Protein AF-A0A4U1F3B2-F1 (afdb_monomer_lite)

Secondary structure (DSSP, 8-state):
-HHHHTT-SS--TTSTTHHHHHHTSSEEEEEEEPTT-PEEEEE-GGG--TTTS-HHHHHHHHHHHHHHHH-

Radius of gyration: 12.66 Å; chains: 1; bounding box: 26×29×34 Å

Organism: Monodon monoceros (NCBI:txid40151)

pLDDT: mean 85.95, std 8.98, range [61.0, 96.69]

Foldseek 3Di:
DVCVVLVLPPQDCPDPPLVVLLVLPQWDWDPDADPVRHIDIHGNVVSDDPVVDDVSSNVSSVVVVVVVRVD

Structure (mmCIF, N/CA/C/O backbone):
data_AF-A0A4U1F3B2-F1
#
_entry.id   AF-A0A4U1F3B2-F1
#
loop_
_atom_site.group_PDB
_atom_site.id
_atom_site.type_symbol
_atom_site.label_atom_id
_atom_site.label_alt_id
_atom_site.label_comp_id
_atom_site.label_asym_id
_atom_site.label_entity_id
_atom_site.label_seq_id
_atom_site.pdbx_PDB_ins_code
_atom_site.Cartn_x
_atom_site.Cartn_y
_atom_site.Cartn_z
_atom_site.occupancy
_atom_site.B_iso_or_equiv
_atom_site.auth_seq_id
_atom_site.auth_comp_id
_atom_site.auth_asym_id
_atom_site.auth_atom_id
_atom_site.pdbx_PDB_model_num
ATOM 1 N N . GLU A 1 1 ? 10.758 15.552 1.359 1.00 61.00 1 GLU A N 1
ATOM 2 C CA . GLU A 1 1 ? 12.043 15.238 0.689 1.00 61.00 1 GLU A CA 1
ATOM 3 C C . GLU A 1 1 ? 12.102 13.802 0.155 1.00 61.00 1 GLU A C 1
ATOM 5 O O . GLU A 1 1 ? 12.329 13.630 -1.038 1.00 61.00 1 GLU A O 1
ATOM 10 N N . THR A 1 2 ? 11.798 12.793 0.981 1.00 66.44 2 THR A N 1
ATOM 11 C CA . THR A 1 2 ? 11.749 11.363 0.604 1.00 66.44 2 THR A CA 1
ATOM 12 C C . THR A 1 2 ? 10.860 11.084 -0.612 1.00 66.44 2 THR A C 1
ATOM 14 O O . THR A 1 2 ? 11.322 10.472 -1.564 1.00 66.44 2 THR A O 1
ATOM 17 N N . ARG A 1 3 ? 9.639 11.645 -0.674 1.00 70.31 3 ARG A N 1
ATOM 18 C CA . ARG A 1 3 ? 8.740 11.485 -1.840 1.00 70.31 3 ARG A CA 1
ATOM 19 C C . ARG A 1 3 ? 9.363 11.920 -3.172 1.00 70.31 3 ARG A C 1
ATOM 21 O O . ARG A 1 3 ? 9.140 11.279 -4.189 1.00 70.31 3 ARG A O 1
ATOM 28 N N . ARG A 1 4 ? 10.169 12.988 -3.176 1.00 70.62 4 ARG A N 1
ATOM 29 C CA . ARG A 1 4 ? 10.841 13.470 -4.393 1.00 70.62 4 ARG A CA 1
ATOM 30 C C . ARG A 1 4 ? 12.010 12.563 -4.786 1.00 70.62 4 ARG A C 1
ATOM 32 O O . ARG A 1 4 ? 12.203 12.327 -5.970 1.00 70.62 4 ARG A O 1
ATOM 39 N N . LYS A 1 5 ? 12.767 12.066 -3.800 1.00 67.88 5 LYS A N 1
ATOM 40 C CA . LYS A 1 5 ? 13.890 11.132 -4.003 1.00 67.88 5 LYS A CA 1
ATOM 41 C C . LYS A 1 5 ? 13.420 9.776 -4.543 1.00 67.88 5 LYS A C 1
ATOM 43 O O . LYS A 1 5 ? 14.051 9.239 -5.440 1.00 67.88 5 LYS A O 1
ATOM 48 N N . GLU A 1 6 ? 12.274 9.294 -4.072 1.00 65.75 6 GLU A N 1
ATOM 49 C CA . GLU A 1 6 ? 11.684 8.007 -4.470 1.00 65.75 6 GLU A CA 1
ATOM 50 C C . GLU A 1 6 ? 10.801 8.087 -5.736 1.00 65.75 6 GLU A C 1
ATOM 52 O O . GLU A 1 6 ? 10.096 7.138 -6.071 1.00 65.75 6 GLU A O 1
ATOM 57 N N . GLY A 1 7 ? 10.769 9.231 -6.434 1.00 67.50 7 GLY A N 1
ATOM 58 C CA . GLY A 1 7 ? 9.925 9.402 -7.625 1.00 67.50 7 GLY A CA 1
ATOM 59 C C . GLY A 1 7 ? 8.418 9.307 -7.339 1.00 67.50 7 GLY A C 1
ATOM 60 O O . GLY A 1 7 ? 7.635 8.978 -8.225 1.00 67.50 7 GLY A O 1
ATOM 61 N N . ILE A 1 8 ? 7.992 9.590 -6.107 1.00 71.31 8 ILE A N 1
ATOM 62 C CA . ILE A 1 8 ? 6.595 9.573 -5.642 1.00 71.31 8 ILE A CA 1
ATOM 63 C C . ILE A 1 8 ? 5.966 10.948 -5.916 1.00 71.31 8 ILE A C 1
ATOM 65 O O . ILE A 1 8 ? 5.451 11.631 -5.030 1.00 71.31 8 ILE A O 1
ATOM 69 N N . VAL A 1 9 ? 6.088 11.412 -7.159 1.00 74.31 9 VAL A N 1
ATOM 70 C CA . VAL A 1 9 ? 5.532 12.684 -7.633 1.00 74.31 9 VAL A CA 1
ATOM 71 C C . VAL A 1 9 ? 4.831 12.391 -8.953 1.00 74.31 9 VAL A C 1
ATOM 73 O O . VAL A 1 9 ? 5.458 11.862 -9.863 1.00 74.31 9 VAL A O 1
ATOM 76 N N . LYS A 1 10 ? 3.535 12.718 -9.056 1.00 77.19 10 LYS A N 1
ATOM 77 C CA . LYS A 1 10 ? 2.670 12.345 -10.196 1.00 77.19 10 LYS A CA 1
ATOM 78 C C . LYS A 1 10 ? 2.609 10.824 -10.424 1.00 77.19 10 LYS A C 1
ATOM 80 O O . LYS A 1 10 ? 2.903 10.343 -11.515 1.00 77.19 10 LYS A O 1
ATOM 85 N N . LEU A 1 11 ? 2.231 10.075 -9.385 1.00 84.31 11 LEU A N 1
ATOM 86 C CA . LEU A 1 11 ? 2.018 8.629 -9.488 1.00 84.31 11 LEU A CA 1
ATOM 87 C C . LEU A 1 11 ? 0.980 8.320 -10.570 1.00 84.31 11 LEU A C 1
ATOM 89 O O . LEU A 1 11 ? -0.090 8.927 -10.605 1.00 84.31 11 LEU A O 1
ATOM 93 N N . LYS A 1 12 ? 1.301 7.361 -11.438 1.00 89.38 12 LYS A N 1
ATOM 94 C CA . LYS A 1 12 ? 0.428 6.909 -12.519 1.00 89.38 12 LYS A CA 1
ATOM 95 C C . LYS A 1 12 ? -0.033 5.473 -12.244 1.00 89.38 12 LYS A C 1
ATOM 97 O O . LYS A 1 12 ? 0.582 4.531 -12.737 1.00 89.38 12 LYS A O 1
ATOM 102 N N . PRO A 1 13 ? -1.094 5.276 -11.441 1.00 90.44 13 PRO A N 1
ATOM 103 C CA . PRO A 1 13 ? -1.467 3.959 -10.908 1.00 90.44 13 PRO A CA 1
ATOM 104 C C . PRO A 1 13 ? -1.932 2.954 -11.973 1.00 90.44 13 PRO A C 1
ATOM 106 O O . PRO A 1 13 ? -2.054 1.766 -11.691 1.00 90.44 13 PRO A O 1
ATOM 109 N N . HIS A 1 14 ? -2.209 3.420 -13.192 1.00 92.94 14 HIS A N 1
ATOM 110 C CA . HIS A 1 14 ? -2.656 2.589 -14.308 1.00 92.94 14 HIS A CA 1
ATOM 111 C C . HIS A 1 14 ? -1.519 2.165 -15.251 1.00 92.94 14 HIS A C 1
ATOM 113 O O . HIS A 1 14 ? -1.757 1.348 -16.137 1.00 92.94 14 HIS A O 1
ATOM 119 N N . GLU A 1 15 ? -0.304 2.690 -15.068 1.00 93.31 15 GLU A N 1
ATOM 120 C CA . GLU A 1 15 ? 0.864 2.347 -15.885 1.00 93.31 15 GLU A CA 1
ATOM 121 C C . GLU A 1 15 ? 1.716 1.268 -15.194 1.00 93.31 15 GLU A C 1
ATOM 123 O O . GLU A 1 15 ? 1.854 1.241 -13.968 1.00 93.31 15 GLU A O 1
ATOM 128 N N . GLU A 1 16 ? 2.299 0.362 -15.982 1.00 91.19 16 GLU A N 1
ATOM 129 C CA . GLU A 1 16 ? 3.322 -0.560 -15.481 1.00 91.19 16 GLU A CA 1
ATOM 130 C C . GLU A 1 16 ? 4.627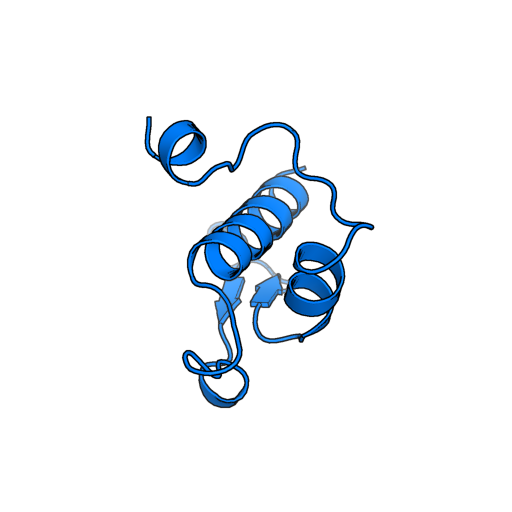 0.196 -15.177 1.00 91.19 16 GLU A C 1
ATOM 132 O O . GLU A 1 16 ? 4.946 1.164 -15.872 1.00 91.19 16 GLU A O 1
ATOM 137 N N . PRO A 1 17 ? 5.412 -0.229 -14.169 1.00 91.06 17 PRO A N 1
ATOM 138 C CA . PRO A 1 17 ? 5.208 -1.393 -13.289 1.00 91.06 17 PRO A CA 1
ATOM 139 C C . PRO A 1 17 ? 4.325 -1.118 -12.054 1.00 91.06 17 PRO A C 1
ATOM 141 O O . PRO A 1 17 ? 4.076 -2.013 -11.249 1.00 91.06 17 PRO A O 1
ATOM 144 N N . LEU A 1 18 ? 3.866 0.121 -11.860 1.00 91.25 18 LEU A N 1
ATOM 145 C CA . LEU A 1 18 ? 3.141 0.522 -10.651 1.00 91.25 18 LEU A CA 1
ATOM 146 C C . LEU A 1 18 ? 1.785 -0.182 -10.523 1.00 91.25 18 LEU A C 1
ATOM 148 O O . LEU A 1 18 ? 1.401 -0.593 -9.428 1.00 91.25 18 LEU A O 1
ATOM 152 N N . ARG A 1 19 ? 1.075 -0.365 -11.638 1.00 93.69 19 ARG A N 1
ATOM 153 C CA . ARG A 1 19 ? -0.215 -1.058 -11.668 1.00 93.69 19 ARG A CA 1
ATOM 154 C C . ARG A 1 19 ? -0.119 -2.482 -11.121 1.00 93.69 19 ARG A C 1
ATOM 156 O O . ARG A 1 19 ? -0.897 -2.838 -10.236 1.00 93.69 19 ARG A O 1
ATOM 163 N N . SER A 1 20 ? 0.809 -3.295 -11.624 1.00 92.88 20 SER A N 1
ATOM 164 C CA . SER A 1 20 ? 0.990 -4.670 -11.143 1.00 92.88 20 SER A CA 1
ATOM 165 C C . SER A 1 20 ? 1.423 -4.719 -9.677 1.00 92.88 20 SER A C 1
ATOM 167 O O . SER A 1 20 ? 0.955 -5.576 -8.926 1.00 92.88 20 SER A O 1
ATOM 169 N N . GLU A 1 21 ? 2.238 -3.765 -9.231 1.00 92.88 21 GLU A N 1
ATOM 170 C CA . GLU A 1 21 ? 2.653 -3.666 -7.833 1.00 92.88 21 GLU A CA 1
ATOM 171 C C . GLU A 1 21 ? 1.473 -3.318 -6.902 1.00 92.88 21 GLU A C 1
ATOM 173 O O . GLU A 1 21 ? 1.311 -3.970 -5.868 1.00 92.88 21 GLU A O 1
ATOM 178 N N 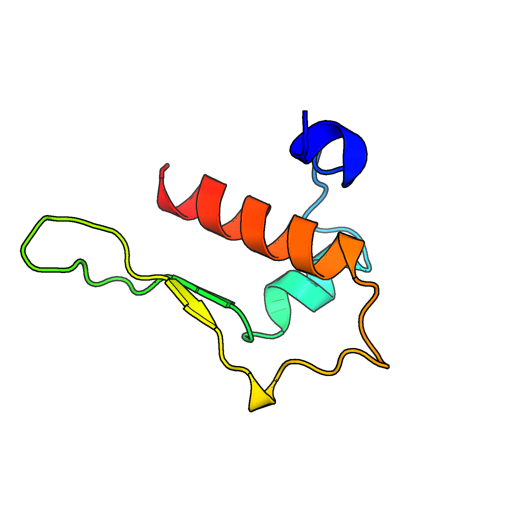. ILE A 1 22 ? 0.587 -2.391 -7.291 1.00 92.75 22 ILE A N 1
ATOM 179 C CA . ILE A 1 22 ? -0.662 -2.077 -6.563 1.00 92.75 22 ILE A CA 1
ATOM 180 C C . ILE A 1 22 ? -1.586 -3.302 -6.508 1.00 92.75 22 ILE A C 1
ATOM 182 O O . ILE A 1 22 ? -2.134 -3.625 -5.455 1.00 92.75 22 ILE A O 1
ATOM 186 N N . LEU A 1 23 ? -1.748 -4.005 -7.631 1.00 93.38 23 LEU A N 1
ATOM 187 C CA . LEU A 1 23 ? -2.645 -5.162 -7.745 1.00 93.38 23 LEU A CA 1
ATOM 188 C C . LEU A 1 23 ? -2.082 -6.449 -7.128 1.00 93.38 23 LEU A C 1
ATOM 190 O O . LEU A 1 23 ? -2.806 -7.433 -7.005 1.00 93.38 23 LEU A O 1
ATOM 194 N N . SER A 1 24 ? -0.814 -6.456 -6.712 1.00 92.94 24 SER A N 1
ATOM 195 C CA . SER A 1 24 ? -0.151 -7.633 -6.140 1.00 92.94 24 SER A CA 1
ATOM 196 C C . SER A 1 24 ? -0.791 -8.152 -4.846 1.00 92.94 24 SER A C 1
ATOM 198 O O . SER A 1 24 ? -0.486 -9.265 -4.417 1.00 92.94 24 SER A O 1
ATOM 200 N N . GLY A 1 25 ? -1.620 -7.338 -4.183 1.00 90.62 25 GLY A N 1
ATOM 201 C CA . GLY A 1 25 ? -2.264 -7.674 -2.913 1.00 90.62 25 GLY A CA 1
ATOM 202 C C . GLY A 1 25 ? -1.307 -7.734 -1.719 1.00 90.62 25 GLY A C 1
ATOM 203 O O . GLY A 1 25 ? -1.726 -8.070 -0.614 1.00 90.62 25 GLY A O 1
ATOM 204 N N . LYS A 1 26 ? -0.017 -7.400 -1.897 1.00 93.50 26 LYS A N 1
ATOM 205 C CA . LYS A 1 26 ? 0.945 -7.388 -0.783 1.00 93.50 26 LYS A CA 1
ATOM 206 C C . LYS A 1 26 ? 0.690 -6.248 0.201 1.00 93.50 26 LYS A C 1
ATOM 208 O O . LYS A 1 26 ? 1.104 -6.363 1.346 1.00 93.50 26 LYS A O 1
ATOM 213 N N . PHE A 1 27 ? 0.001 -5.195 -0.230 1.00 93.56 27 PHE A N 1
ATOM 214 C CA . PHE A 1 27 ? -0.491 -4.116 0.619 1.00 93.56 27 PHE A CA 1
ATOM 215 C C . PHE A 1 27 ? -2.017 -4.128 0.613 1.00 93.56 27 PHE A C 1
ATOM 217 O O . PHE A 1 27 ? -2.641 -4.272 -0.438 1.00 93.56 27 PHE A O 1
ATOM 224 N N . THR A 1 28 ? -2.633 -3.986 1.778 1.00 91.94 28 THR A N 1
ATOM 225 C CA . THR A 1 28 ? -4.093 -3.937 1.908 1.00 91.94 28 THR A CA 1
ATOM 226 C C . THR A 1 28 ? -4.464 -2.965 3.009 1.00 91.94 28 THR A C 1
ATOM 228 O O . THR A 1 28 ? -3.902 -3.021 4.098 1.00 91.94 2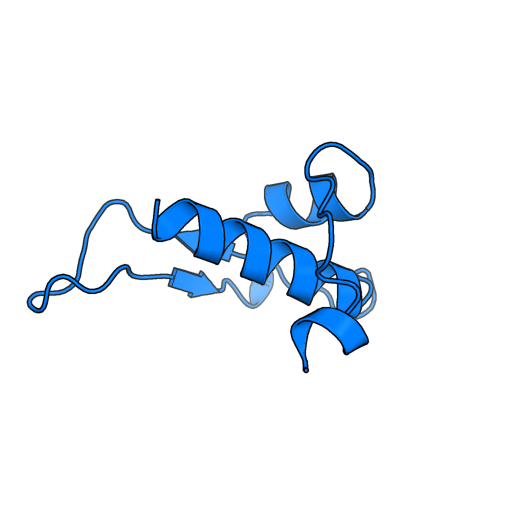8 THR A O 1
ATOM 231 N N . ILE A 1 29 ? -5.417 -2.085 2.730 1.00 89.94 29 ILE A N 1
ATOM 232 C CA . ILE A 1 29 ? -6.018 -1.213 3.734 1.00 89.94 29 ILE A CA 1
ATOM 233 C C . ILE A 1 29 ? -7.298 -1.895 4.197 1.00 89.94 29 ILE A C 1
ATOM 235 O O . ILE A 1 29 ? -8.133 -2.261 3.370 1.00 89.94 29 ILE A O 1
ATOM 239 N N . LEU A 1 30 ? -7.430 -2.135 5.498 1.00 91.25 30 LEU A N 1
ATOM 240 C CA . LEU A 1 30 ? -8.629 -2.769 6.029 1.00 91.25 30 LEU A CA 1
ATOM 241 C C . LEU A 1 30 ? -9.781 -1.762 6.067 1.00 91.25 30 LEU A C 1
ATOM 243 O O . LEU A 1 30 ? -9.598 -0.604 6.432 1.00 91.25 30 LEU A O 1
ATOM 247 N N . ASN A 1 31 ? -10.990 -2.238 5.765 1.00 88.19 31 ASN A N 1
ATOM 248 C CA . ASN A 1 31 ? -12.214 -1.437 5.895 1.00 88.19 31 ASN A CA 1
ATOM 249 C C . ASN A 1 31 ? -12.576 -1.142 7.362 1.00 88.19 31 ASN A C 1
ATOM 251 O O . ASN A 1 31 ? -13.457 -0.330 7.632 1.00 88.19 31 ASN A O 1
ATOM 255 N N . VAL A 1 32 ? -11.920 -1.823 8.305 1.00 91.44 32 VAL A N 1
ATOM 256 C CA . VAL A 1 32 ? -12.057 -1.591 9.743 1.00 91.44 32 VAL A CA 1
ATOM 257 C C . VAL A 1 32 ? -10.928 -0.700 10.252 1.00 91.44 32 VAL A C 1
ATOM 259 O O . VAL A 1 32 ? -9.795 -0.767 9.773 1.00 91.44 32 VAL A O 1
ATOM 262 N N . ARG A 1 33 ? -11.251 0.119 11.250 1.00 91.06 33 ARG A N 1
ATOM 263 C CA . ARG A 1 33 ? -10.303 0.967 11.976 1.00 91.06 33 ARG A CA 1
ATOM 264 C C . ARG A 1 33 ? -9.999 0.357 13.338 1.00 91.06 33 ARG A C 1
ATOM 266 O O . ARG A 1 33 ? -10.763 -0.473 13.835 1.00 91.06 33 ARG A O 1
ATOM 273 N N . ASP A 1 34 ? -8.884 0.758 13.928 1.00 93.56 34 ASP A N 1
ATOM 274 C CA . ASP A 1 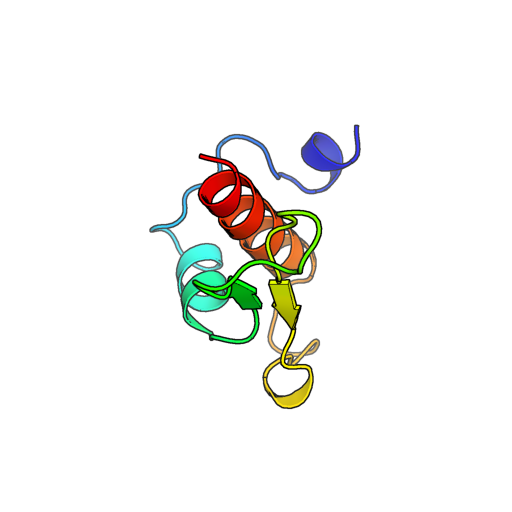34 ? -8.606 0.433 15.324 1.00 93.56 34 ASP A CA 1
ATOM 275 C C . ASP A 1 34 ? -9.553 1.221 16.270 1.00 93.56 34 ASP A C 1
ATOM 277 O O . ASP A 1 34 ? -10.284 2.113 15.822 1.00 93.56 34 ASP A O 1
ATOM 281 N N . PRO A 1 35 ? -9.554 0.941 17.587 1.00 96.69 35 PRO A N 1
ATOM 282 C CA . PRO A 1 35 ? -10.3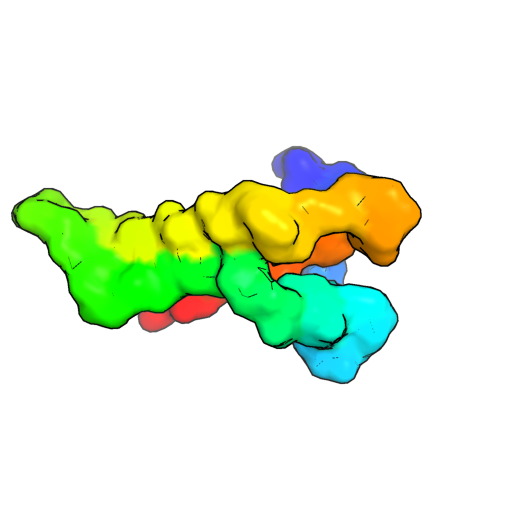99 1.662 18.545 1.00 96.69 35 PRO A CA 1
ATOM 283 C C . PRO A 1 35 ? -10.134 3.173 18.635 1.00 96.69 35 PRO A C 1
ATOM 285 O O . PRO A 1 35 ? -10.977 3.903 19.150 1.00 96.69 35 PRO A O 1
ATOM 288 N N . THR A 1 36 ? -8.980 3.648 18.157 1.00 95.56 36 THR A N 1
ATOM 289 C CA . THR A 1 36 ? -8.621 5.073 18.131 1.00 95.56 36 THR A CA 1
ATOM 290 C C . THR A 1 36 ? -9.038 5.767 16.829 1.00 95.56 36 THR A C 1
ATOM 292 O O . THR A 1 36 ? -8.915 6.985 16.713 1.00 95.56 36 THR A O 1
ATOM 295 N N . GLY A 1 37 ? -9.579 5.017 15.862 1.00 89.06 37 GLY A N 1
ATOM 296 C CA . GLY A 1 37 ? -9.981 5.515 14.548 1.00 89.06 37 GLY A CA 1
ATOM 297 C C . GLY A 1 37 ? -8.864 5.485 13.499 1.00 89.06 37 GLY A C 1
ATOM 298 O O . GLY A 1 37 ? -9.070 5.945 12.372 1.00 89.06 37 GLY A O 1
ATOM 299 N N . ALA A 1 38 ? -7.696 4.927 13.808 1.00 90.00 38 ALA A N 1
ATOM 300 C CA . ALA A 1 38 ? -6.596 4.780 12.867 1.00 90.00 38 ALA A CA 1
ATOM 301 C C . ALA A 1 38 ? -6.922 3.748 11.775 1.00 90.00 38 ALA A C 1
ATOM 303 O O . ALA A 1 38 ? -7.460 2.668 12.037 1.00 90.00 38 ALA A O 1
ATOM 304 N N . SER A 1 39 ? -6.576 4.082 10.527 1.00 89.38 39 SER A N 1
ATOM 305 C CA . SER A 1 39 ? -6.627 3.138 9.405 1.00 89.38 39 SER A CA 1
ATOM 306 C C . SER A 1 39 ? -5.587 2.032 9.611 1.00 89.38 39 SER A C 1
ATOM 308 O O . SER A 1 39 ? -4.444 2.318 9.968 1.00 89.38 39 SER A O 1
ATOM 310 N N . ILE A 1 40 ? -5.950 0.775 9.339 1.00 90.44 40 ILE A N 1
ATOM 311 C CA . ILE A 1 40 ? -5.025 -0.362 9.447 1.00 90.44 40 ILE A CA 1
ATOM 312 C C . ILE A 1 40 ? -4.509 -0.732 8.05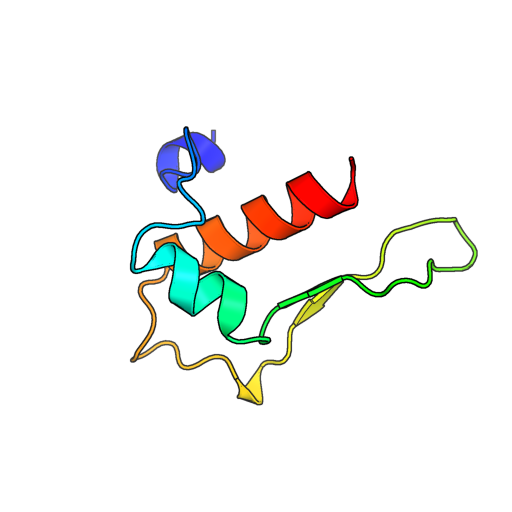4 1.00 90.44 40 ILE A C 1
ATOM 314 O O . ILE A 1 40 ? -5.285 -1.103 7.173 1.00 90.44 40 ILE A O 1
ATOM 318 N N . ALA A 1 41 ? -3.189 -0.669 7.873 1.00 90.94 41 ALA A N 1
ATOM 319 C CA . ALA A 1 41 ? -2.504 -1.138 6.673 1.00 90.94 41 ALA A CA 1
ATOM 320 C C . ALA A 1 41 ? -1.787 -2.468 6.953 1.00 90.94 41 ALA A C 1
ATOM 322 O O . ALA A 1 41 ? -0.961 -2.562 7.860 1.00 90.94 41 ALA A O 1
ATOM 323 N N . LEU A 1 42 ? -2.087 -3.493 6.158 1.00 93.25 42 LEU A N 1
ATOM 324 C CA . LEU A 1 42 ? -1.450 -4.804 6.204 1.00 93.25 42 LEU A CA 1
ATOM 325 C C . LEU A 1 42 ? -0.389 -4.914 5.107 1.00 93.25 42 LEU A C 1
ATOM 327 O O . LEU A 1 42 ? -0.657 -4.602 3.945 1.00 93.25 42 LEU A O 1
ATOM 331 N N . PHE A 1 43 ? 0.783 -5.436 5.471 1.00 92.94 43 PHE A N 1
ATOM 332 C CA . PHE A 1 43 ? 1.800 -5.880 4.523 1.00 92.94 43 PHE A CA 1
ATOM 333 C C . PHE A 1 43 ? 1.970 -7.401 4.581 1.00 92.94 43 PHE A C 1
ATOM 335 O O . PHE A 1 43 ? 2.445 -7.957 5.573 1.00 92.94 43 PHE A O 1
ATOM 342 N N . THR A 1 44 ? 1.614 -8.087 3.498 1.00 94.38 44 THR A N 1
ATOM 343 C CA . THR A 1 44 ? 1.743 -9.542 3.376 1.00 94.38 44 THR A CA 1
ATOM 344 C C . THR A 1 44 ? 3.129 -9.893 2.844 1.00 94.38 44 THR A C 1
ATOM 346 O O . THR A 1 44 ? 3.331 -10.041 1.638 1.00 94.38 44 THR A O 1
ATOM 349 N N . ALA A 1 45 ? 4.093 -10.070 3.751 1.00 91.62 45 ALA A N 1
ATOM 350 C CA . ALA A 1 45 ? 5.498 -10.313 3.409 1.00 91.62 45 ALA A CA 1
ATOM 351 C C . ALA A 1 45 ? 5.715 -11.507 2.458 1.00 91.62 45 ALA A C 1
ATOM 353 O O . ALA A 1 45 ? 6.577 -11.447 1.588 1.00 91.62 45 ALA A O 1
ATOM 354 N N . ARG A 1 46 ? 4.890 -12.562 2.546 1.00 93.50 46 ARG A N 1
ATOM 355 C CA . ARG A 1 46 ? 4.953 -13.725 1.636 1.00 93.50 46 ARG A CA 1
ATOM 356 C C . ARG A 1 46 ? 4.726 -13.360 0.160 1.00 93.50 46 ARG A C 1
ATOM 358 O O . ARG A 1 46 ? 5.192 -14.076 -0.719 1.00 93.50 46 ARG A O 1
ATOM 365 N N . LEU A 1 47 ? 4.007 -12.273 -0.121 1.00 91.69 47 LEU A N 1
ATOM 366 C CA . LEU A 1 47 ? 3.762 -11.782 -1.482 1.00 91.69 47 LEU A CA 1
ATOM 367 C C . LEU A 1 47 ? 4.864 -10.823 -1.965 1.00 91.69 47 LEU A C 1
ATOM 369 O O . LEU A 1 47 ? 4.903 -10.452 -3.142 1.00 91.69 47 LEU A O 1
ATOM 373 N N . HIS A 1 48 ? 5.776 -10.417 -1.081 1.00 90.69 48 HIS A N 1
ATOM 374 C CA . HIS A 1 48 ? 6.892 -9.553 -1.423 1.00 90.69 48 HIS A CA 1
ATOM 375 C C . HIS A 1 48 ? 8.074 -10.379 -1.940 1.00 90.69 48 HIS A C 1
ATOM 377 O O . HIS A 1 48 ? 8.692 -11.144 -1.206 1.00 90.69 48 HIS A O 1
ATOM 383 N N . HIS A 1 49 ? 8.399 -10.195 -3.221 1.00 87.81 49 HIS A N 1
ATOM 384 C CA . HIS A 1 49 ? 9.531 -10.834 -3.885 1.00 87.81 49 HIS A CA 1
ATOM 385 C C . HIS A 1 49 ? 10.552 -9.755 -4.289 1.00 87.81 49 HIS A C 1
ATOM 387 O O . HIS A 1 49 ? 10.463 -9.241 -5.406 1.00 87.81 49 HIS A O 1
ATOM 393 N N . PRO A 1 50 ? 11.522 -9.400 -3.421 1.00 83.88 50 PRO A N 1
ATOM 394 C CA . PRO A 1 50 ? 12.457 -8.296 -3.667 1.00 83.88 50 PRO A CA 1
ATOM 395 C C . PRO A 1 50 ? 13.245 -8.442 -4.973 1.00 83.88 50 PRO A C 1
ATOM 397 O O . PRO A 1 50 ? 13.550 -7.459 -5.628 1.00 83.88 50 PRO A O 1
ATOM 400 N N . HIS A 1 51 ? 13.537 -9.679 -5.386 1.00 82.81 51 HIS A N 1
ATOM 401 C CA . HIS A 1 51 ? 14.268 -9.966 -6.626 1.00 82.81 51 HIS A CA 1
ATOM 402 C C . HIS A 1 51 ? 13.427 -9.800 -7.901 1.00 82.81 51 HIS A C 1
ATOM 404 O O . HIS A 1 51 ? 13.976 -9.819 -8.998 1.00 82.81 51 HIS A O 1
ATOM 410 N N . LYS A 1 52 ? 12.100 -9.682 -7.771 1.00 76.38 52 LYS A N 1
ATOM 411 C CA . LYS A 1 52 ? 11.157 -9.509 -8.888 1.00 76.38 52 LYS A CA 1
ATOM 412 C C . LYS A 1 52 ? 10.537 -8.111 -8.936 1.00 76.38 52 LYS A C 1
ATOM 414 O O . LYS A 1 52 ? 9.991 -7.740 -9.968 1.00 76.38 52 LYS A O 1
ATOM 419 N N . SER A 1 53 ? 10.606 -7.356 -7.839 1.00 71.56 53 SER A N 1
ATOM 420 C CA . SER A 1 53 ? 10.054 -6.005 -7.723 1.00 71.56 53 SER A CA 1
ATOM 421 C C . SER A 1 53 ? 11.175 -4.971 -7.710 1.00 71.56 53 SER A C 1
ATOM 423 O O . SER A 1 53 ? 12.185 -5.136 -7.032 1.00 71.56 53 SER A O 1
ATOM 425 N N . VAL A 1 54 ? 10.976 -3.853 -8.402 1.00 78.81 54 VAL A N 1
ATOM 426 C CA . VAL A 1 54 ? 11.893 -2.715 -8.312 1.00 78.81 54 VAL A CA 1
ATOM 427 C C . VAL A 1 54 ? 11.568 -1.917 -7.045 1.00 78.81 54 VAL A C 1
ATOM 429 O O . VAL A 1 54 ? 10.429 -1.495 -6.859 1.00 78.81 54 VAL A O 1
ATOM 432 N N . GLN A 1 55 ? 12.556 -1.702 -6.168 1.00 77.25 55 GLN A N 1
ATOM 433 C CA . GLN A 1 55 ? 12.346 -1.144 -4.820 1.00 77.25 55 GLN A CA 1
ATOM 434 C C . GLN A 1 55 ? 11.553 0.176 -4.805 1.00 77.25 55 GLN A C 1
ATOM 436 O O . GLN A 1 55 ? 10.648 0.330 -3.986 1.00 77.25 55 GLN A O 1
ATOM 441 N N . HIS A 1 56 ? 11.833 1.106 -5.725 1.00 81.88 56 HIS A N 1
ATOM 442 C CA . HIS A 1 56 ? 11.114 2.386 -5.770 1.00 81.88 56 HIS A CA 1
ATOM 443 C C . HIS A 1 56 ? 9.631 2.222 -6.152 1.00 81.88 56 HIS A C 1
ATOM 445 O O . HIS A 1 56 ? 8.790 2.967 -5.662 1.00 81.88 56 HIS A O 1
ATOM 451 N N . VAL A 1 57 ? 9.278 1.209 -6.952 1.00 88.44 57 VAL A N 1
ATOM 452 C CA . VAL A 1 57 ? 7.887 0.928 -7.359 1.00 88.44 57 VAL A CA 1
ATOM 453 C C . VAL A 1 57 ? 7.073 0.407 -6.176 1.00 88.44 57 VAL A C 1
ATOM 455 O O . VAL A 1 57 ? 5.919 0.790 -5.998 1.00 88.44 57 VAL A O 1
ATOM 458 N N . VAL A 1 58 ? 7.695 -0.406 -5.315 1.00 89.88 58 VAL A N 1
ATOM 459 C CA . VAL A 1 58 ? 7.087 -0.885 -4.061 1.00 89.88 58 VAL A CA 1
ATOM 460 C C . VAL A 1 58 ? 6.713 0.300 -3.169 1.00 89.88 58 VAL A C 1
ATOM 462 O O . VAL A 1 58 ? 5.600 0.361 -2.647 1.00 89.88 58 VAL A O 1
ATOM 465 N N . LEU A 1 59 ? 7.621 1.270 -3.026 1.00 89.06 59 LEU A N 1
ATOM 466 C CA . LEU A 1 59 ? 7.366 2.482 -2.249 1.00 89.06 59 LEU A CA 1
ATOM 467 C C . LEU A 1 59 ? 6.287 3.351 -2.904 1.00 89.06 59 LEU A C 1
ATOM 469 O O . LEU A 1 59 ? 5.372 3.796 -2.217 1.00 89.06 59 LEU A O 1
ATOM 473 N N . GLN A 1 60 ? 6.328 3.542 -4.222 1.00 89.75 60 GLN A N 1
ATOM 474 C CA . GLN A 1 60 ? 5.278 4.252 -4.958 1.00 89.75 60 GLN A CA 1
ATOM 475 C C . GLN A 1 60 ? 3.889 3.631 -4.736 1.00 89.75 60 GLN A C 1
ATOM 477 O O . GLN A 1 60 ? 2.940 4.365 -4.466 1.00 89.75 60 GLN A O 1
ATOM 482 N N . ALA A 1 61 ? 3.767 2.301 -4.795 1.00 90.81 61 ALA A N 1
ATOM 483 C CA . ALA A 1 61 ? 2.508 1.594 -4.557 1.00 90.81 61 ALA A CA 1
ATOM 484 C C . ALA A 1 61 ? 2.012 1.772 -3.116 1.00 90.81 61 ALA A C 1
ATOM 486 O O . ALA A 1 61 ? 0.838 2.081 -2.907 1.00 90.81 61 ALA A O 1
ATOM 487 N N . LEU A 1 62 ? 2.904 1.641 -2.127 1.00 89.44 62 LEU A N 1
ATOM 488 C CA . LEU A 1 62 ? 2.575 1.862 -0.718 1.00 89.44 62 LEU A CA 1
ATOM 489 C C . LEU A 1 62 ? 2.055 3.284 -0.480 1.00 89.44 62 LEU A C 1
ATOM 491 O O . LEU A 1 62 ? 0.991 3.457 0.106 1.00 89.44 62 LEU A O 1
ATOM 495 N N . PHE A 1 63 ? 2.772 4.303 -0.956 1.00 88.44 63 PHE A N 1
ATOM 496 C CA . PHE A 1 63 ? 2.356 5.694 -0.774 1.00 88.44 63 PHE A CA 1
ATOM 497 C C . PHE A 1 63 ? 1.056 6.016 -1.510 1.00 88.44 63 PHE A C 1
ATOM 499 O O . PHE A 1 63 ? 0.216 6.704 -0.942 1.00 88.44 63 PHE A O 1
ATOM 506 N N . TYR A 1 64 ? 0.852 5.482 -2.719 1.00 89.56 64 TYR A N 1
ATOM 507 C CA . TYR A 1 64 ? -0.424 5.620 -3.424 1.00 89.56 64 TYR A CA 1
ATOM 508 C C . TYR A 1 64 ? -1.594 5.062 -2.602 1.00 89.56 64 TYR A C 1
ATOM 510 O O . TYR A 1 64 ? -2.618 5.723 -2.454 1.00 89.56 64 TYR A O 1
ATOM 518 N N . LEU A 1 65 ? -1.446 3.851 -2.056 1.00 89.56 65 LEU A N 1
ATOM 519 C CA . LEU A 1 65 ? -2.495 3.200 -1.268 1.00 89.56 65 LEU A CA 1
ATOM 520 C C . LEU A 1 65 ? -2.758 3.916 0.060 1.00 89.56 65 LEU A C 1
ATOM 522 O O . LEU A 1 65 ? -3.908 3.991 0.481 1.00 89.56 65 LEU A O 1
ATOM 526 N N . LEU A 1 66 ? -1.719 4.463 0.697 1.00 87.25 66 LEU A N 1
ATOM 527 C CA . LEU A 1 66 ? -1.868 5.285 1.899 1.00 87.25 66 LEU A CA 1
ATOM 528 C C . LEU A 1 66 ? -2.569 6.613 1.599 1.00 87.25 66 LEU A C 1
ATOM 530 O O . LEU A 1 66 ? -3.472 6.977 2.343 1.00 87.25 66 LEU A O 1
ATOM 534 N N . ASP A 1 67 ? -2.210 7.300 0.510 1.00 86.31 67 ASP A N 1
ATOM 535 C CA . ASP A 1 67 ? -2.875 8.546 0.101 1.00 86.31 67 ASP A CA 1
ATOM 536 C C . ASP A 1 67 ? -4.382 8.296 -0.117 1.00 86.31 67 ASP A C 1
ATOM 538 O O . ASP A 1 67 ? -5.217 9.025 0.408 1.00 86.31 67 ASP A O 1
ATOM 542 N N . ARG A 1 68 ? -4.743 7.183 -0.772 1.00 84.31 68 ARG A N 1
ATOM 543 C CA . ARG A 1 68 ? -6.143 6.776 -1.000 1.00 84.31 68 ARG A CA 1
ATOM 544 C C . ARG A 1 68 ? -6.903 6.305 0.242 1.00 84.31 68 ARG A C 1
ATOM 546 O O . ARG A 1 68 ? -8.116 6.174 0.170 1.00 84.31 68 ARG A O 1
ATOM 553 N N . ALA A 1 69 ? -6.207 5.974 1.327 1.00 82.31 69 ALA A N 1
ATOM 554 C CA . ALA A 1 69 ? -6.815 5.532 2.583 1.00 82.31 69 ALA A CA 1
ATOM 555 C C . ALA A 1 69 ? -7.114 6.683 3.553 1.00 82.31 69 ALA A C 1
ATOM 557 O O . ALA A 1 69 ? -7.766 6.468 4.582 1.00 82.31 69 ALA A O 1
ATOM 558 N N . VAL A 1 70 ? -6.534 7.854 3.280 1.00 74.38 70 VAL A N 1
ATOM 559 C CA . VAL A 1 70 ? -6.721 9.088 4.047 1.00 74.38 70 VAL A CA 1
ATOM 560 C C . VAL A 1 70 ? -7.813 9.962 3.421 1.00 74.38 70 VAL A C 1
ATOM 562 O O . VAL A 1 70 ? -8.491 10.660 4.173 1.00 74.38 70 VAL A O 1
ATOM 565 N N . ASP A 1 71 ? -7.987 9.893 2.094 1.00 62.56 71 ASP A N 1
ATOM 566 C CA . ASP A 1 71 ? -9.162 10.415 1.372 1.00 62.56 71 ASP A CA 1
ATOM 567 C C . ASP A 1 71 ? -10.462 9.691 1.778 1.00 62.56 71 ASP A C 1
ATOM 569 O O . ASP A 1 71 ? -11.500 10.381 1.912 1.00 62.56 71 ASP A O 1
#

Sequence (71 aa):
ETRRKEGIVKLKPHEEPLRSEILSGKFTILNVRDPTGASIALFTARLHHPHKSVQHVVLQALFYLLDRAVD